Protein AF-A0A9J7YRV3-F1 (afdb_monomer_lite)

Organism: NCBI:txid630221

Sequence (98 aa):
MRVHKTVSPSFVVGSDGYIYEGRGWMSVGAHTKGRNTVGYGVAFIGNYTTLNGFLQNNFTILGHRQVVATTNCPGDSLYSEITTWEHYKVRRMLYLEM

Foldseek 3Di:
DDDDQAADFQWEAEPVGDIGGFVHDPDQHNPDPPCSVPDGGYYYPADQPDPVRDHDPQDADDFPCLVDVPDCPSPDVVRVVVCPDPRYDDPD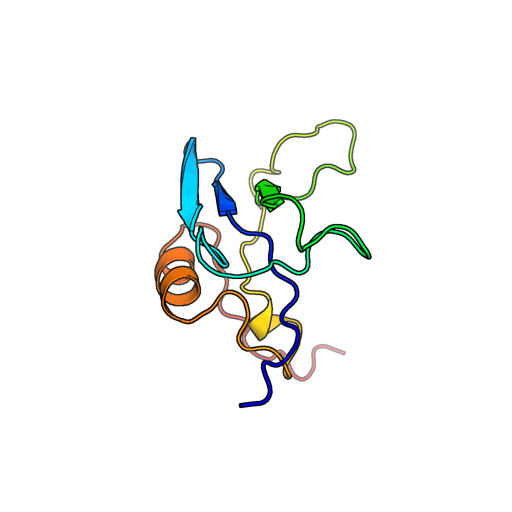PPPDDD

Secondary structure (DSSP, 8-state):
---------SEEE-TTS-EEESS-TTS---SSTTTTTSS--EEESS---SSS-SPPTT--B--HHHH-TT--TT-HHHHHHHTTSTTB----------

InterPro domains:
  IPR002502 N-acetylmuramoyl-L-alanine amidase domain [cd06583] (7-76)
  IPR006619 Peptidoglycan recognition protein family domain, metazoa/bacteria [SM00701] (1-68)
  IPR015510 Peptidoglycan recognition protein [PTHR11022] (10-50)
  IPR036505 N-acetylmuramoyl-L-alanine amidase/PGRP domain superfamily [G3DSA:3.40.80.10] (2-51)
  IPR036505 N-acetylmuramoyl-L-alanine amidase/PGRP domain superfamily [G3DSA:3.40.80.10] (52-93)
  IPR036505 N-acetylmuramoyl-L-alanine amidase/PGRP domain superfamily [SSF55846] (7-88)

Radius of gyration: 14.59 Å; chains: 1; bounding box: 41×29×41 Å

pLDDT: mean 70.69, std 13.96, range [23.16, 85.19]

Structure (mmCIF, N/CA/C/O backbone):
data_AF-A0A9J7YRV3-F1
#
_entry.id   AF-A0A9J7YRV3-F1
#
loop_
_atom_site.group_PDB
_atom_site.id
_atom_site.type_symbol
_atom_site.label_atom_id
_atom_site.label_alt_id
_atom_site.label_comp_id
_atom_site.label_asym_id
_atom_site.label_entity_id
_atom_site.label_seq_id
_atom_site.pdbx_PDB_ins_code
_atom_site.Cartn_x
_atom_site.Cartn_y
_atom_site.Cartn_z
_atom_site.occupancy
_atom_site.B_iso_or_equiv
_atom_site.auth_seq_id
_atom_site.auth_comp_id
_atom_site.auth_asym_id
_atom_site.auth_atom_id
_atom_site.pdbx_PDB_model_num
ATOM 1 N N . MET A 1 1 ? 1.395 -4.539 -25.664 1.00 27.28 1 MET A N 1
ATOM 2 C CA . MET A 1 1 ? 1.264 -4.562 -24.190 1.00 27.28 1 MET A CA 1
ATOM 3 C C . MET A 1 1 ? 1.595 -3.172 -23.643 1.00 27.28 1 MET A C 1
ATOM 5 O O . MET A 1 1 ? 2.762 -2.843 -23.491 1.00 27.28 1 MET A O 1
ATOM 9 N N . ARG A 1 2 ? 0.596 -2.294 -23.460 1.00 23.16 2 ARG A N 1
ATOM 10 C CA . ARG A 1 2 ? 0.808 -0.977 -22.829 1.00 23.16 2 ARG A CA 1
ATOM 11 C C . ARG A 1 2 ? 0.596 -1.136 -21.331 1.00 23.16 2 ARG A C 1
ATOM 13 O O . ARG A 1 2 ? -0.529 -1.315 -20.885 1.00 23.16 2 ARG A O 1
ATOM 20 N N . VAL A 1 3 ? 1.681 -1.092 -20.568 1.00 32.44 3 VAL A N 1
ATOM 21 C CA . VAL A 1 3 ? 1.613 -1.076 -19.106 1.00 32.44 3 VAL A CA 1
ATOM 22 C C . VAL A 1 3 ? 1.211 0.338 -18.693 1.00 32.44 3 VAL A C 1
ATOM 24 O O . VAL A 1 3 ? 1.998 1.279 -18.821 1.00 32.44 3 VAL A O 1
ATOM 27 N N . HIS A 1 4 ? -0.032 0.516 -18.248 1.00 37.06 4 HIS A N 1
ATOM 28 C CA . HIS A 1 4 ? -0.451 1.766 -17.622 1.00 37.06 4 HIS A CA 1
ATOM 29 C C . HIS A 1 4 ? 0.432 2.026 -16.388 1.00 37.06 4 HIS A C 1
ATOM 31 O O . HIS A 1 4 ? 0.628 1.154 -15.538 1.00 37.06 4 HIS A O 1
ATOM 37 N N . LYS A 1 5 ? 1.019 3.226 -16.310 1.00 44.75 5 LYS A N 1
ATOM 38 C CA . LYS A 1 5 ? 1.812 3.692 -15.164 1.00 44.75 5 LYS A CA 1
ATOM 39 C C . LYS A 1 5 ? 0.904 3.797 -13.929 1.00 44.75 5 LYS A C 1
ATOM 41 O O . LYS A 1 5 ? 0.298 4.835 -13.702 1.00 44.75 5 LYS A O 1
ATOM 46 N N . THR A 1 6 ? 0.782 2.730 -13.144 1.00 53.09 6 THR A N 1
ATOM 47 C CA . THR A 1 6 ? 0.167 2.786 -11.807 1.00 53.09 6 THR A CA 1
ATOM 48 C C . THR A 1 6 ? 1.132 3.455 -10.831 1.00 53.09 6 THR A C 1
ATOM 50 O O . THR A 1 6 ? 2.308 3.113 -10.858 1.00 53.09 6 THR A O 1
ATOM 53 N N . VAL A 1 7 ? 0.662 4.364 -9.970 1.00 60.62 7 VAL A N 1
ATOM 54 C CA . VAL A 1 7 ? 1.455 4.924 -8.856 1.00 60.62 7 VAL A CA 1
ATOM 55 C C . VAL A 1 7 ? 1.459 3.910 -7.719 1.00 60.62 7 VAL A C 1
ATOM 57 O O . VAL A 1 7 ? 0.497 3.857 -6.959 1.00 60.62 7 VAL A O 1
ATOM 60 N N . SER A 1 8 ? 2.497 3.079 -7.633 1.00 67.94 8 SER A N 1
ATOM 61 C CA . SER A 1 8 ? 2.676 2.157 -6.510 1.00 67.94 8 SER A CA 1
ATOM 62 C C . SER A 1 8 ? 4.155 1.956 -6.143 1.00 67.94 8 SER A C 1
ATOM 64 O O . SER A 1 8 ? 5.013 1.869 -7.036 1.00 67.94 8 SER A O 1
ATOM 66 N N . PRO A 1 9 ? 4.475 1.875 -4.838 1.00 74.81 9 PRO A N 1
ATOM 67 C CA . PRO A 1 9 ? 5.731 1.310 -4.358 1.00 74.81 9 PRO A CA 1
ATOM 68 C C . PRO A 1 9 ? 5.792 -0.205 -4.632 1.00 74.81 9 PRO A C 1
ATOM 70 O O . PRO A 1 9 ? 4.796 -0.838 -4.995 1.00 74.81 9 PRO A O 1
ATOM 73 N N . SER A 1 10 ? 6.987 -0.777 -4.516 1.00 81.19 10 SER A N 1
ATOM 74 C CA . SER A 1 10 ? 7.217 -2.218 -4.658 1.00 81.19 10 SER A CA 1
ATOM 75 C C . SER A 1 10 ? 6.616 -2.991 -3.484 1.00 81.19 10 SER A C 1
ATOM 77 O O . SER A 1 10 ? 5.993 -4.022 -3.713 1.00 81.19 10 SER A O 1
ATOM 79 N N . PHE A 1 11 ? 6.712 -2.446 -2.269 1.00 83.19 11 PHE A N 1
ATOM 80 C CA . PHE A 1 11 ? 6.152 -3.003 -1.036 1.00 83.19 11 PHE A CA 1
ATOM 81 C C . PHE A 1 11 ? 5.527 -1.908 -0.174 1.00 83.19 11 PHE A C 1
ATOM 83 O O . PHE A 1 11 ? 5.880 -0.728 -0.298 1.00 83.19 11 PHE A O 1
ATOM 90 N N . VAL A 1 12 ? 4.625 -2.299 0.721 1.00 81.12 12 VAL A N 1
ATOM 91 C CA . VAL A 1 12 ? 4.103 -1.422 1.772 1.00 81.12 12 VAL A CA 1
ATOM 92 C C . VAL A 1 12 ? 4.198 -2.079 3.145 1.00 81.12 12 VAL A C 1
ATOM 94 O O . VAL A 1 12 ? 4.111 -3.297 3.248 1.00 81.12 12 VAL A O 1
ATOM 97 N N . VAL A 1 13 ? 4.394 -1.279 4.189 1.00 81.94 13 VAL A N 1
ATOM 98 C CA . VAL A 1 13 ? 4.481 -1.739 5.583 1.00 81.94 13 VAL A CA 1
ATOM 99 C C . VAL A 1 13 ? 3.245 -1.271 6.341 1.00 81.94 13 VAL A C 1
ATOM 101 O O . VAL A 1 13 ? 2.923 -0.077 6.310 1.00 81.94 13 VAL A O 1
ATOM 104 N N . GLY A 1 14 ? 2.554 -2.211 6.985 1.00 76.19 14 GLY A N 1
ATOM 105 C CA . GLY A 1 14 ? 1.392 -1.951 7.835 1.00 76.19 14 GLY A CA 1
ATOM 106 C C . GLY A 1 14 ? 1.775 -1.590 9.274 1.00 76.19 14 GLY A C 1
ATOM 107 O O . GLY A 1 14 ? 2.910 -1.784 9.710 1.00 76.19 14 GLY A O 1
ATOM 108 N N . SER A 1 15 ? 0.815 -1.062 10.037 1.00 70.50 15 SER A N 1
ATOM 109 C CA . SER A 1 15 ? 0.969 -0.813 11.482 1.00 70.50 15 SER A CA 1
ATOM 110 C C . SER A 1 15 ? 1.027 -2.087 12.324 1.00 70.50 15 SER A C 1
ATOM 112 O O . SER A 1 15 ? 1.456 -2.047 13.471 1.00 70.50 15 SER A O 1
ATOM 114 N N . ASP A 1 16 ? 0.590 -3.204 11.756 1.00 74.88 16 ASP A N 1
ATOM 115 C CA . ASP A 1 16 ? 0.681 -4.556 12.311 1.00 74.88 16 ASP A CA 1
ATOM 116 C C . ASP A 1 16 ? 2.091 -5.163 12.213 1.00 74.88 16 ASP A C 1
ATOM 118 O O . ASP A 1 16 ? 2.331 -6.254 12.726 1.00 74.88 16 ASP A O 1
ATOM 122 N N . GLY A 1 17 ? 3.034 -4.457 11.583 1.00 76.50 17 GLY A N 1
ATOM 123 C CA . GLY A 1 17 ? 4.418 -4.894 11.432 1.00 76.50 17 GLY A CA 1
ATOM 124 C C . GLY A 1 17 ? 4.655 -5.842 10.256 1.00 76.50 17 GLY A C 1
ATOM 125 O O . GLY A 1 17 ? 5.789 -6.287 10.071 1.00 76.50 17 GLY A O 1
ATOM 126 N N . TYR A 1 18 ? 3.640 -6.127 9.437 1.00 78.62 18 TYR A N 1
ATOM 127 C CA . TYR A 1 18 ? 3.790 -6.956 8.243 1.00 78.62 18 TYR A CA 1
ATOM 128 C C . TYR A 1 18 ? 4.175 -6.132 7.005 1.00 78.62 18 TYR A C 1
ATOM 130 O O . TYR A 1 18 ? 3.884 -4.937 6.882 1.00 78.62 18 TYR A O 1
ATOM 138 N N . ILE A 1 19 ? 4.857 -6.800 6.068 1.00 78.19 19 ILE A N 1
ATOM 139 C CA . ILE A 1 19 ? 5.213 -6.264 4.750 1.00 78.19 19 ILE A CA 1
ATOM 140 C C . ILE A 1 19 ? 4.294 -6.897 3.714 1.00 78.19 19 ILE A C 1
ATOM 142 O O . ILE A 1 19 ? 4.205 -8.119 3.613 1.00 78.19 19 ILE A O 1
ATOM 146 N N . TYR A 1 20 ? 3.680 -6.054 2.897 1.00 77.94 20 TYR A N 1
ATOM 147 C CA . TYR A 1 20 ? 2.738 -6.454 1.867 1.00 77.94 20 TYR A CA 1
ATOM 148 C C . TYR A 1 20 ? 3.295 -6.145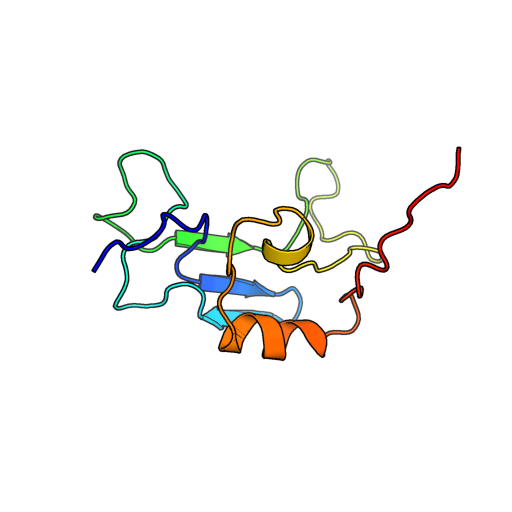 0.482 1.00 77.94 20 TYR A C 1
ATOM 150 O O . TYR A 1 20 ? 3.863 -5.075 0.232 1.00 77.94 20 TYR A O 1
ATOM 158 N N . GLU A 1 21 ? 3.132 -7.095 -0.436 1.00 79.31 21 GLU A N 1
ATOM 159 C CA . GLU A 1 21 ? 3.623 -6.970 -1.803 1.00 79.31 21 GLU A CA 1
ATOM 160 C C . GLU A 1 21 ? 2.744 -6.012 -2.618 1.00 79.31 21 GLU A C 1
ATOM 162 O O . GLU A 1 21 ? 1.544 -6.219 -2.781 1.00 79.31 21 GLU A O 1
ATOM 167 N N . GLY A 1 22 ? 3.359 -4.937 -3.121 1.00 78.25 22 GLY A N 1
ATOM 168 C CA . GLY A 1 22 ? 2.757 -4.007 -4.071 1.00 78.25 22 GLY A CA 1
ATOM 169 C C . GLY A 1 22 ? 3.046 -4.452 -5.501 1.00 78.25 22 GLY A C 1
ATOM 170 O O . GLY A 1 22 ? 2.534 -5.459 -5.975 1.00 78.25 22 GLY A O 1
ATOM 171 N N . ARG A 1 23 ? 3.900 -3.710 -6.218 1.00 77.75 23 ARG A N 1
ATOM 172 C CA . ARG A 1 23 ? 4.410 -4.188 -7.519 1.00 77.75 23 ARG A CA 1
ATOM 173 C C . ARG A 1 23 ? 5.354 -5.388 -7.398 1.00 77.75 23 ARG A C 1
ATOM 175 O O . ARG A 1 23 ? 5.578 -6.074 -8.394 1.00 77.75 23 ARG A O 1
ATOM 182 N N . GLY A 1 24 ? 5.911 -5.608 -6.212 1.00 76.81 24 GLY A N 1
ATOM 183 C CA . GLY A 1 24 ? 6.769 -6.745 -5.941 1.00 76.81 24 GLY A CA 1
ATOM 184 C C . GLY A 1 24 ? 8.144 -6.663 -6.582 1.00 76.81 24 GLY A C 1
ATOM 185 O O . GLY A 1 24 ? 8.599 -5.608 -7.037 1.00 76.81 24 GLY A O 1
ATOM 186 N N . TRP A 1 25 ? 8.811 -7.812 -6.596 1.00 81.75 25 TRP A N 1
ATOM 187 C CA . TRP A 1 25 ? 10.202 -7.961 -7.032 1.00 81.75 25 TRP A CA 1
ATOM 188 C C . TRP A 1 25 ? 10.377 -7.839 -8.548 1.00 81.75 25 TRP A C 1
ATOM 190 O O . TRP A 1 25 ? 11.388 -7.350 -9.037 1.00 81.75 25 TRP A O 1
ATOM 200 N N . MET A 1 26 ? 9.379 -8.272 -9.317 1.00 80.69 26 MET A N 1
ATOM 201 C CA . MET A 1 26 ? 9.537 -8.482 -10.762 1.00 80.69 26 MET A CA 1
ATOM 202 C C . MET A 1 26 ? 9.051 -7.304 -11.614 1.00 80.69 26 MET A C 1
ATOM 204 O O . MET A 1 26 ? 9.097 -7.370 -12.842 1.00 80.69 26 MET A O 1
ATOM 208 N N . SER A 1 27 ? 8.570 -6.225 -10.990 1.00 76.12 27 SER A N 1
ATOM 209 C CA . SER A 1 27 ? 7.973 -5.089 -11.695 1.00 76.12 27 SER A CA 1
ATOM 210 C C . SER A 1 27 ? 8.561 -3.749 -11.258 1.00 76.12 27 SER A C 1
ATOM 212 O O . SER A 1 27 ? 8.597 -3.409 -10.079 1.00 76.12 27 SER A O 1
ATOM 214 N N . VAL A 1 28 ? 8.925 -2.922 -12.243 1.00 80.62 28 VAL A N 1
ATOM 215 C CA . VAL A 1 28 ? 9.353 -1.526 -12.039 1.00 80.62 28 VAL A CA 1
ATOM 216 C C . VAL A 1 28 ? 8.238 -0.727 -11.360 1.00 80.62 28 VAL A C 1
ATOM 218 O O . VAL A 1 28 ? 7.111 -0.708 -11.861 1.00 80.62 28 VAL A O 1
ATOM 221 N N . GLY A 1 29 ? 8.555 -0.058 -10.247 1.00 69.69 29 GLY A N 1
ATOM 222 C CA . GLY A 1 29 ? 7.638 0.776 -9.458 1.00 69.69 29 GLY A CA 1
ATOM 223 C C . GLY A 1 29 ? 7.237 2.101 -10.120 1.00 69.69 29 GLY A C 1
ATOM 224 O O . GLY A 1 29 ? 7.655 2.431 -11.227 1.00 69.69 29 GLY A O 1
ATOM 225 N N . ALA A 1 30 ? 6.439 2.908 -9.421 1.00 76.31 30 ALA A N 1
ATOM 226 C CA . ALA A 1 30 ? 6.226 4.318 -9.769 1.00 7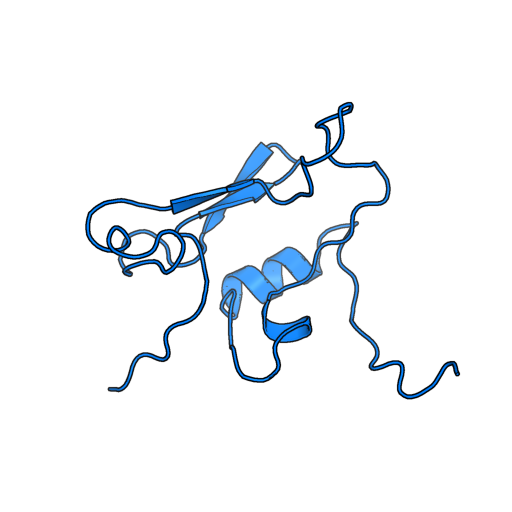6.31 30 ALA A CA 1
ATOM 227 C C . ALA A 1 30 ? 6.135 5.194 -8.511 1.00 76.31 30 ALA A C 1
ATOM 229 O O . ALA A 1 30 ? 5.181 5.942 -8.319 1.00 76.31 30 ALA A O 1
ATOM 230 N N . HIS A 1 31 ? 7.133 5.054 -7.644 1.00 75.25 31 HIS A N 1
AT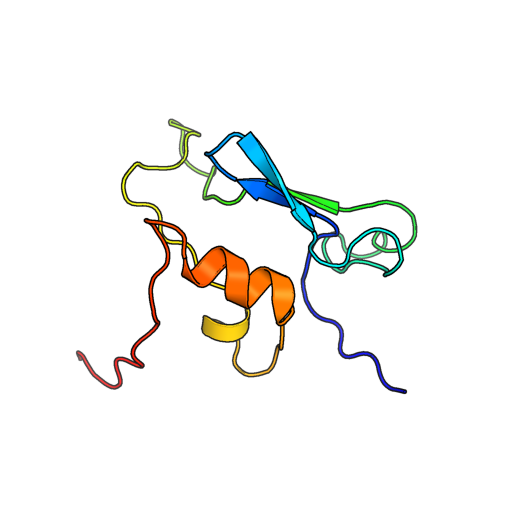OM 231 C CA . HIS A 1 31 ? 7.230 5.688 -6.329 1.00 75.25 31 HIS A CA 1
ATOM 232 C C . HIS A 1 31 ? 8.251 6.839 -6.292 1.00 75.25 31 HIS A C 1
ATOM 234 O O . HIS A 1 31 ? 8.152 7.719 -5.443 1.00 75.25 31 HIS A O 1
ATOM 240 N N . THR A 1 32 ? 9.212 6.887 -7.223 1.00 76.44 32 THR A N 1
ATOM 241 C CA . THR A 1 32 ? 10.216 7.961 -7.304 1.00 76.44 32 THR A CA 1
ATOM 242 C C . THR A 1 32 ? 10.516 8.325 -8.756 1.00 76.44 32 THR A C 1
ATOM 244 O O . THR A 1 32 ? 11.077 7.542 -9.530 1.00 76.44 32 THR A O 1
ATOM 247 N N . LYS A 1 33 ? 10.146 9.550 -9.152 1.00 78.75 33 LYS A N 1
ATOM 248 C CA . LYS A 1 33 ? 10.365 10.070 -10.511 1.00 78.75 33 LYS A CA 1
ATOM 249 C C . LYS A 1 33 ? 11.844 9.930 -10.902 1.00 78.75 33 LYS A C 1
ATOM 251 O O . LYS A 1 33 ? 12.721 10.429 -10.211 1.00 78.75 33 LYS A O 1
ATOM 256 N N . GLY A 1 34 ? 12.110 9.236 -12.011 1.00 82.25 34 GLY A N 1
ATOM 257 C CA . GLY A 1 34 ? 13.465 9.028 -12.540 1.00 82.25 34 GLY A CA 1
ATOM 258 C C . GLY A 1 34 ? 14.305 7.951 -11.839 1.00 82.25 34 GLY A C 1
ATOM 259 O O . GLY A 1 34 ? 15.435 7.732 -12.260 1.00 82.25 34 GLY A O 1
ATOM 260 N N . ARG A 1 35 ? 13.788 7.267 -10.804 1.00 79.06 35 ARG A N 1
ATOM 261 C CA . ARG A 1 35 ? 14.531 6.232 -10.048 1.00 79.06 35 ARG A CA 1
ATOM 262 C C . ARG A 1 35 ? 13.799 4.898 -9.878 1.00 79.06 35 ARG A C 1
ATOM 264 O O . ARG A 1 35 ? 14.335 3.978 -9.281 1.00 79.06 35 ARG A O 1
ATOM 271 N N . ASN A 1 36 ? 12.614 4.755 -10.461 1.00 80.31 36 ASN A N 1
ATOM 272 C CA . ASN A 1 36 ? 11.792 3.549 -10.329 1.00 80.31 36 ASN A CA 1
ATOM 273 C C . ASN A 1 36 ? 12.427 2.242 -10.846 1.00 80.31 36 ASN A C 1
ATOM 275 O O . ASN A 1 36 ? 11.934 1.168 -10.520 1.00 80.31 36 ASN A O 1
ATOM 279 N N . THR A 1 37 ? 13.447 2.327 -11.707 1.00 83.25 37 THR A N 1
ATOM 280 C CA . THR A 1 37 ? 14.096 1.174 -12.359 1.00 83.25 37 THR A CA 1
ATOM 281 C C . THR A 1 37 ? 15.370 0.711 -11.660 1.00 83.25 37 THR A C 1
ATOM 283 O O . THR A 1 37 ? 15.939 -0.293 -12.069 1.00 83.25 37 THR A O 1
ATOM 286 N N . VAL A 1 38 ? 15.854 1.457 -10.662 1.00 84.94 38 VAL A N 1
ATOM 287 C CA . VAL A 1 38 ? 17.151 1.197 -10.010 1.00 84.94 38 VAL A CA 1
ATOM 288 C C . VAL A 1 38 ? 17.013 0.742 -8.557 1.00 84.94 38 VAL A C 1
ATOM 290 O O . VAL A 1 38 ? 18.018 0.485 -7.906 1.00 84.94 38 VAL A O 1
ATOM 293 N N . GLY A 1 39 ? 15.789 0.648 -8.038 1.00 76.69 39 GLY A N 1
ATOM 294 C CA . GLY A 1 39 ? 15.535 0.213 -6.670 1.00 76.69 39 GLY A CA 1
ATOM 295 C C . GLY A 1 39 ? 14.072 -0.136 -6.419 1.00 76.69 39 GLY A C 1
ATOM 296 O O . GLY A 1 39 ? 13.187 0.210 -7.205 1.00 76.69 39 GLY A O 1
ATOM 297 N N . TYR A 1 40 ? 13.839 -0.827 -5.304 1.00 81.62 40 TYR A N 1
ATOM 298 C CA . TYR A 1 40 ? 12.505 -1.149 -4.811 1.00 81.62 40 TYR A CA 1
ATOM 299 C C . TYR A 1 40 ? 12.001 -0.041 -3.892 1.00 81.62 40 TYR A C 1
ATOM 301 O O . TYR A 1 40 ? 12.714 0.420 -3.003 1.00 81.62 40 TYR A O 1
ATOM 309 N N . GLY A 1 41 ? 10.754 0.373 -4.097 1.00 81.75 41 GLY A N 1
ATOM 310 C CA . GLY A 1 41 ? 10.104 1.351 -3.231 1.00 81.75 41 GLY A CA 1
ATOM 311 C C . GLY A 1 41 ? 9.403 0.649 -2.082 1.00 81.75 41 GLY A C 1
ATOM 312 O O . GLY A 1 41 ? 8.620 -0.263 -2.331 1.00 81.75 41 GLY A O 1
ATOM 313 N N . VAL A 1 42 ? 9.628 1.100 -0.854 1.00 77.88 42 VAL A N 1
ATOM 314 C CA . VAL A 1 42 ? 8.878 0.659 0.327 1.00 77.88 42 VAL A CA 1
ATOM 315 C C . VAL A 1 42 ? 8.168 1.877 0.901 1.00 77.88 42 VAL A C 1
ATOM 317 O O . VAL A 1 42 ? 8.811 2.900 1.129 1.00 77.88 42 VAL A O 1
ATOM 320 N N . ALA A 1 43 ? 6.852 1.802 1.094 1.00 81.50 43 ALA A N 1
ATOM 321 C CA . ALA A 1 43 ? 6.089 2.875 1.731 1.00 81.50 43 ALA A CA 1
ATOM 322 C C . ALA A 1 43 ? 5.433 2.388 3.020 1.00 81.50 43 ALA A C 1
ATOM 324 O O . ALA A 1 43 ? 4.892 1.290 3.071 1.00 81.50 43 ALA A O 1
ATOM 325 N N . PHE A 1 44 ? 5.430 3.224 4.048 1.00 73.94 44 PHE A N 1
ATOM 326 C CA . PHE A 1 44 ? 4.643 2.965 5.246 1.00 73.94 44 PHE A CA 1
ATOM 327 C C . PHE A 1 44 ? 3.213 3.439 5.006 1.00 73.94 44 PHE A C 1
ATOM 329 O O . PHE A 1 44 ? 2.997 4.550 4.512 1.00 73.94 44 PHE A O 1
ATOM 336 N N . ILE A 1 45 ? 2.237 2.589 5.308 1.00 76.31 45 ILE A N 1
ATOM 337 C CA . ILE A 1 45 ? 0.826 2.955 5.206 1.00 76.31 45 ILE A CA 1
ATOM 338 C C . ILE A 1 45 ? 0.545 3.969 6.310 1.00 76.31 45 ILE A C 1
ATOM 340 O O . ILE A 1 45 ? 0.587 3.603 7.478 1.00 76.31 45 ILE A O 1
ATOM 344 N N . GLY A 1 46 ? 0.269 5.229 5.947 1.00 69.88 46 GLY A N 1
ATOM 345 C CA . GLY A 1 46 ? -0.051 6.274 6.918 1.00 69.88 46 GLY A CA 1
ATOM 346 C C . GLY A 1 46 ? 0.088 7.719 6.461 1.00 69.88 46 GLY A C 1
ATOM 347 O O . GLY A 1 46 ? 0.459 8.002 5.324 1.00 69.88 46 GLY A O 1
ATOM 348 N N . ASN A 1 47 ? -0.210 8.641 7.383 1.00 68.94 47 ASN A N 1
ATOM 349 C CA . ASN A 1 47 ? 0.075 10.071 7.260 1.00 68.94 47 ASN A CA 1
ATOM 350 C C . ASN A 1 47 ? 1.008 10.494 8.402 1.00 68.94 47 ASN A C 1
ATOM 352 O O . ASN A 1 47 ? 0.626 10.423 9.565 1.00 68.94 47 ASN A O 1
ATOM 356 N N . TYR A 1 48 ? 2.207 10.953 8.043 1.00 70.25 48 TYR A N 1
ATOM 357 C CA . TYR A 1 48 ? 3.313 11.233 8.967 1.00 70.25 48 TYR A CA 1
ATOM 358 C C . TYR A 1 48 ? 3.720 12.718 8.974 1.00 70.25 48 TYR A C 1
ATOM 360 O O . TYR A 1 48 ? 4.854 13.058 9.295 1.00 70.25 48 TYR A O 1
ATOM 368 N N . THR A 1 49 ? 2.823 13.614 8.549 1.00 68.19 49 THR A N 1
ATOM 369 C CA . THR A 1 49 ? 3.128 15.047 8.356 1.00 68.19 49 THR A CA 1
ATOM 370 C C . THR A 1 49 ? 2.982 15.909 9.617 1.00 68.19 49 THR A C 1
ATOM 372 O O . THR A 1 49 ? 3.379 17.072 9.597 1.00 68.19 49 THR A O 1
ATOM 375 N N . THR A 1 50 ? 2.443 15.375 10.719 1.00 60.50 50 THR A N 1
ATOM 376 C CA . THR A 1 50 ? 2.281 16.096 11.994 1.00 60.50 50 THR A CA 1
ATOM 377 C C . THR A 1 50 ? 3.218 15.551 13.079 1.00 60.50 50 THR A C 1
ATOM 379 O O . THR A 1 50 ? 3.634 14.397 13.032 1.00 60.50 50 THR A O 1
ATOM 382 N N . LEU A 1 51 ? 3.563 16.396 14.063 1.00 55.62 51 LEU A N 1
ATOM 383 C CA . LEU A 1 51 ? 4.597 16.154 15.092 1.00 55.62 51 LEU A CA 1
ATOM 384 C C . LEU A 1 51 ? 4.377 14.905 15.971 1.00 55.62 51 LEU A C 1
ATOM 386 O O . LEU A 1 51 ? 5.317 14.436 16.603 1.00 55.62 51 LEU A O 1
ATOM 390 N N . ASN A 1 52 ? 3.178 14.321 15.956 1.00 54.62 52 ASN A N 1
ATOM 391 C CA . ASN A 1 52 ? 2.898 13.012 16.541 1.00 54.62 52 ASN A CA 1
ATOM 392 C C . ASN A 1 52 ? 2.945 11.957 15.434 1.00 54.62 52 ASN A C 1
ATOM 394 O O . ASN A 1 52 ? 1.905 11.377 15.148 1.00 54.62 52 ASN A O 1
ATOM 398 N N . GLY A 1 53 ? 4.108 11.768 14.794 1.00 51.97 53 GLY A N 1
ATOM 399 C CA . GLY A 1 53 ? 4.362 10.949 13.590 1.00 51.97 53 GLY A CA 1
ATOM 400 C C . GLY A 1 53 ? 4.062 9.445 13.699 1.00 51.97 53 GLY A C 1
ATOM 401 O O . GLY A 1 53 ? 4.732 8.620 13.088 1.00 51.97 53 GLY A O 1
ATOM 402 N N . PHE A 1 54 ? 3.065 9.086 14.490 1.00 56.69 54 PHE A N 1
ATOM 403 C CA . PHE A 1 54 ? 2.389 7.815 14.525 1.00 56.69 54 PHE A CA 1
ATOM 404 C C . PHE A 1 54 ? 1.170 7.862 13.612 1.00 56.69 54 PHE A C 1
ATOM 406 O O . PHE A 1 54 ? 0.583 8.912 13.336 1.00 56.69 54 PHE A O 1
ATOM 413 N N . LEU A 1 55 ? 0.756 6.679 13.183 1.00 58.78 55 LEU A N 1
ATOM 414 C CA . LEU A 1 55 ? -0.565 6.492 12.625 1.00 58.78 55 LEU A CA 1
ATOM 415 C C . LEU A 1 55 ? -1.597 6.979 13.647 1.00 58.78 55 LEU A C 1
ATOM 417 O O . LEU A 1 55 ? -1.633 6.474 14.767 1.00 58.78 55 LEU A O 1
ATOM 421 N N . GLN A 1 56 ? -2.406 7.982 13.296 1.00 58.41 56 GLN A N 1
ATOM 422 C CA . GLN A 1 56 ? -3.505 8.382 14.175 1.00 58.41 56 GLN A CA 1
ATOM 423 C C . GLN A 1 56 ? -4.429 7.183 14.359 1.00 58.41 56 GLN A C 1
ATOM 425 O O . GLN A 1 56 ? -4.751 6.542 13.369 1.00 58.41 56 GLN A O 1
ATOM 430 N N . ASN A 1 57 ? -4.903 6.904 15.576 1.00 63.44 57 ASN A N 1
ATOM 431 C CA . ASN A 1 57 ? -5.758 5.738 15.857 1.00 63.44 57 ASN A CA 1
ATOM 432 C C . ASN A 1 57 ? -7.037 5.664 14.994 1.00 63.44 57 ASN A C 1
ATOM 434 O O . ASN A 1 57 ? -7.681 4.627 14.935 1.00 63.44 57 ASN A O 1
ATOM 438 N N . ASN A 1 58 ? -7.426 6.751 14.327 1.00 70.81 58 ASN A N 1
ATOM 439 C CA . ASN A 1 58 ? -8.576 6.834 13.427 1.00 70.81 58 ASN A CA 1
ATOM 440 C C . ASN A 1 58 ? -8.187 6.891 11.936 1.00 70.81 58 ASN A C 1
ATOM 442 O O . ASN A 1 58 ? -8.971 7.365 11.108 1.00 70.81 58 ASN A O 1
ATOM 446 N N . PHE A 1 59 ? -6.980 6.455 11.580 1.00 67.94 59 PHE A N 1
ATOM 447 C CA . PHE A 1 59 ? -6.538 6.428 10.194 1.00 67.94 59 PHE A CA 1
ATOM 448 C C . PHE A 1 59 ? -7.462 5.567 9.323 1.00 67.94 59 PHE A C 1
ATOM 450 O O . PHE A 1 59 ? -8.175 4.680 9.794 1.00 67.94 59 PHE A O 1
ATOM 457 N N . THR A 1 60 ? -7.464 5.864 8.025 1.00 71.31 60 THR A N 1
ATOM 458 C CA . THR A 1 60 ? -8.273 5.153 7.035 1.00 71.31 60 THR A CA 1
ATOM 459 C C . THR A 1 60 ? -7.374 4.573 5.958 1.00 71.31 60 THR A C 1
ATOM 461 O O . THR A 1 60 ? -6.526 5.272 5.402 1.00 71.31 60 THR A O 1
ATOM 464 N N . ILE A 1 61 ? -7.600 3.304 5.635 1.00 75.88 61 ILE A N 1
ATOM 465 C CA . ILE A 1 61 ? -6.937 2.606 4.540 1.00 75.88 61 ILE A CA 1
ATOM 466 C C . ILE A 1 61 ? -7.845 2.647 3.317 1.00 75.88 61 ILE A C 1
ATOM 468 O O . ILE A 1 61 ? -8.999 2.218 3.362 1.00 75.88 61 ILE A O 1
ATOM 472 N N . LEU A 1 62 ? -7.299 3.156 2.213 1.00 76.25 62 LEU A N 1
ATOM 473 C CA . LEU A 1 62 ? -7.924 3.140 0.895 1.00 76.25 62 LEU A CA 1
ATOM 474 C C . LEU A 1 62 ? -6.919 2.604 -0.124 1.00 76.25 62 LEU A C 1
ATOM 476 O O . LEU A 1 62 ? -5.758 3.013 -0.150 1.00 76.25 62 LEU A O 1
ATOM 480 N N . GLY A 1 63 ? -7.378 1.747 -1.027 1.00 75.81 63 GLY A N 1
ATOM 481 C CA . GLY A 1 63 ? -6.667 1.464 -2.264 1.00 75.81 63 GLY A CA 1
ATOM 482 C C . GLY A 1 63 ? -6.670 2.691 -3.178 1.00 75.81 63 GLY A C 1
ATOM 483 O O . GLY A 1 63 ? -7.669 3.400 -3.281 1.00 75.81 63 GLY A O 1
ATOM 484 N N . HIS A 1 64 ? -5.577 2.923 -3.907 1.00 76.50 64 HIS A N 1
ATOM 485 C CA . HIS A 1 64 ? -5.461 4.052 -4.843 1.00 76.50 64 HIS A CA 1
ATOM 486 C C . HIS A 1 64 ? -6.610 4.077 -5.880 1.00 76.50 64 HIS A C 1
ATOM 488 O O . HIS A 1 64 ? -7.134 5.145 -6.194 1.00 76.50 64 HIS A O 1
ATOM 494 N N . ARG A 1 65 ? -7.098 2.906 -6.315 1.00 81.19 65 ARG A N 1
ATOM 495 C CA . ARG A 1 6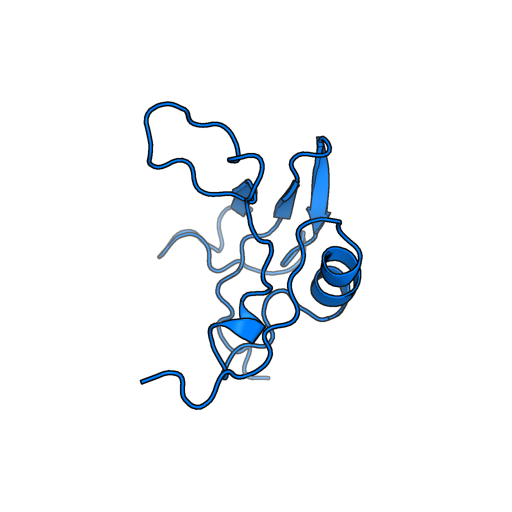5 ? -8.286 2.756 -7.176 1.00 81.19 65 ARG A CA 1
ATOM 496 C C . ARG A 1 65 ? -9.568 3.385 -6.614 1.00 81.19 65 ARG A C 1
ATOM 498 O O . ARG A 1 65 ? -10.465 3.717 -7.376 1.00 81.19 65 ARG A O 1
ATOM 505 N N . GLN A 1 66 ? -9.674 3.579 -5.298 1.00 80.19 66 GLN A N 1
ATOM 506 C CA . GLN A 1 66 ? -10.842 4.209 -4.667 1.00 80.19 66 GLN A CA 1
ATOM 507 C C . GLN A 1 66 ? -10.811 5.742 -4.754 1.00 80.19 66 GLN A C 1
ATOM 509 O O . GLN A 1 66 ? -11.850 6.393 -4.626 1.00 80.19 66 GLN A O 1
ATOM 514 N N . VAL A 1 67 ? -9.631 6.333 -4.954 1.00 80.25 67 VAL A N 1
ATOM 515 C CA . VAL A 1 67 ? -9.439 7.793 -5.012 1.00 80.25 67 VAL A CA 1
ATOM 516 C C . VAL A 1 67 ? -9.096 8.290 -6.416 1.00 80.25 67 VAL A C 1
ATOM 518 O O . VAL A 1 67 ? -9.316 9.459 -6.712 1.00 80.25 67 VAL A O 1
ATOM 521 N N . VAL A 1 68 ? -8.629 7.404 -7.299 1.00 78.75 68 VAL A N 1
ATOM 522 C CA . VAL A 1 68 ? -8.348 7.695 -8.707 1.00 78.75 68 VAL A CA 1
ATOM 523 C C . VAL A 1 68 ? -9.037 6.642 -9.575 1.00 78.75 68 VAL A C 1
ATOM 525 O O . VAL A 1 68 ? -8.660 5.477 -9.574 1.00 78.75 68 VAL A O 1
ATOM 528 N N . ALA A 1 69 ? -10.047 7.052 -10.343 1.00 79.38 69 ALA A N 1
ATOM 529 C CA . ALA A 1 69 ? -10.888 6.126 -11.112 1.00 79.38 69 ALA A CA 1
ATOM 530 C C . ALA A 1 69 ? -10.155 5.414 -12.267 1.00 79.38 69 ALA A C 1
ATOM 532 O O . ALA A 1 69 ? -10.614 4.394 -12.766 1.00 79.38 69 ALA A O 1
ATOM 533 N N . THR A 1 70 ? -9.017 5.947 -12.715 1.00 79.44 70 THR A N 1
ATOM 534 C CA . THR A 1 70 ? -8.281 5.462 -13.894 1.00 79.44 70 THR A CA 1
ATOM 535 C C . THR A 1 70 ? -7.151 4.488 -13.559 1.00 79.44 70 THR A C 1
ATOM 537 O O . THR A 1 70 ? -6.339 4.165 -14.428 1.00 79.44 70 THR A O 1
ATOM 540 N N . THR A 1 71 ? -7.049 4.027 -12.309 1.00 68.56 71 THR A N 1
ATOM 541 C CA . THR A 1 71 ? -5.962 3.145 -11.872 1.00 68.56 71 THR A CA 1
ATOM 542 C C . THR A 1 71 ? -6.487 1.868 -11.236 1.00 68.56 71 THR A C 1
ATOM 544 O O . THR A 1 71 ? -7.367 1.898 -10.385 1.00 68.56 71 THR A O 1
ATOM 547 N N . ASN A 1 72 ? -5.863 0.741 -11.583 1.00 75.25 72 ASN A N 1
ATOM 548 C CA . ASN A 1 72 ? -6.083 -0.538 -10.905 1.00 75.25 72 ASN A CA 1
ATOM 549 C C . ASN A 1 72 ? -5.172 -0.701 -9.679 1.00 75.25 72 ASN A C 1
ATOM 551 O O . ASN A 1 72 ? -5.198 -1.732 -9.017 1.00 75.25 72 ASN A O 1
ATOM 555 N N . CYS A 1 73 ? -4.347 0.294 -9.347 1.00 66.25 73 CYS A N 1
ATOM 556 C CA . CYS A 1 73 ? -3.512 0.278 -8.147 1.00 66.25 73 CYS A CA 1
ATOM 557 C C . CYS A 1 73 ? -4.368 0.080 -6.879 1.00 66.25 73 CYS A C 1
ATOM 559 O O . CYS A 1 73 ? -5.408 0.724 -6.760 1.00 66.25 73 CYS A O 1
ATOM 561 N N . PRO A 1 74 ? -3.968 -0.750 -5.903 1.00 73.12 74 PRO A N 1
ATOM 562 C CA . PRO A 1 74 ? -2.671 -1.423 -5.754 1.00 73.12 74 PRO A CA 1
ATOM 563 C C . PRO A 1 74 ? -2.497 -2.758 -6.502 1.00 73.12 74 PRO A C 1
ATOM 565 O O . PRO A 1 74 ? -1.455 -3.382 -6.364 1.00 73.12 74 PRO A O 1
ATOM 568 N N . GLY A 1 75 ? -3.452 -3.165 -7.336 1.00 74.38 75 GLY A N 1
ATOM 569 C CA . GLY A 1 75 ? -3.538 -4.521 -7.896 1.00 74.38 75 GLY A CA 1
ATOM 570 C C . GLY A 1 75 ? -4.542 -5.362 -7.109 1.00 74.38 75 GLY A C 1
ATOM 571 O O . GLY A 1 75 ? -4.869 -5.015 -5.978 1.00 74.38 75 GLY A O 1
ATOM 572 N N . ASP A 1 76 ? -5.087 -6.417 -7.716 1.00 80.12 76 ASP A N 1
ATOM 573 C CA . ASP A 1 76 ? -6.239 -7.129 -7.141 1.00 80.12 76 ASP A CA 1
ATOM 574 C C . ASP A 1 76 ? -5.891 -7.913 -5.876 1.00 80.12 76 ASP A C 1
ATOM 576 O O . ASP A 1 76 ? -6.652 -7.853 -4.917 1.00 80.12 76 ASP A O 1
ATOM 580 N N . SER A 1 77 ? -4.720 -8.554 -5.825 1.00 72.50 77 SER A N 1
ATOM 581 C CA . SER A 1 77 ? -4.283 -9.312 -4.647 1.00 72.50 77 SER A CA 1
ATOM 582 C C . SER A 1 77 ? -4.138 -8.417 -3.414 1.00 72.50 77 SER A C 1
ATOM 584 O O . SER A 1 77 ? -4.781 -8.662 -2.398 1.00 72.50 77 SER A O 1
ATOM 586 N N . LEU A 1 78 ? -3.364 -7.327 -3.520 1.00 70.56 78 LEU A N 1
ATOM 587 C CA . LEU A 1 78 ? -3.190 -6.390 -2.407 1.00 70.56 78 LEU A CA 1
ATOM 588 C C . LEU A 1 78 ? -4.491 -5.647 -2.086 1.00 70.56 78 LEU A C 1
ATOM 590 O O . LEU A 1 78 ? -4.771 -5.377 -0.926 1.00 70.56 78 LEU A O 1
ATOM 594 N N . TYR A 1 79 ? -5.310 -5.328 -3.092 1.00 79.44 79 TYR A N 1
ATOM 595 C CA . TYR A 1 79 ? -6.605 -4.703 -2.846 1.00 79.44 79 TYR A CA 1
ATOM 596 C C . TYR A 1 79 ? -7.544 -5.627 -2.061 1.00 79.44 79 TYR A C 1
ATOM 598 O O . TYR A 1 79 ? -8.169 -5.171 -1.111 1.00 79.44 79 TYR A O 1
ATOM 606 N N . SER A 1 80 ? -7.610 -6.913 -2.418 1.00 82.31 80 SER A N 1
ATOM 607 C CA . SER A 1 80 ? -8.402 -7.917 -1.700 1.00 82.31 80 SER A CA 1
ATOM 608 C C . SER A 1 80 ? -7.954 -8.042 -0.247 1.00 82.31 80 SER A C 1
ATOM 610 O O . SER A 1 80 ? -8.791 -8.034 0.648 1.00 82.31 80 SER A O 1
ATOM 612 N N . GLU A 1 81 ? -6.645 -8.094 -0.011 1.00 79.06 81 GLU A N 1
ATOM 613 C CA . GLU A 1 81 ? -6.069 -8.190 1.330 1.00 79.06 81 GLU A CA 1
ATOM 614 C C . GLU A 1 81 ? -6.450 -6.984 2.197 1.00 79.06 81 GLU A C 1
ATOM 616 O O . GLU A 1 81 ? -7.097 -7.146 3.233 1.00 79.06 81 GLU A O 1
ATOM 621 N N . ILE A 1 82 ? -6.157 -5.758 1.737 1.00 76.25 82 ILE A N 1
ATOM 622 C CA . ILE A 1 82 ? -6.415 -4.551 2.539 1.00 76.25 82 ILE A CA 1
ATOM 623 C C . ILE A 1 82 ? -7.901 -4.328 2.813 1.00 76.25 82 ILE A C 1
ATOM 625 O O . ILE A 1 82 ? -8.221 -3.610 3.752 1.00 76.25 82 ILE A O 1
ATOM 629 N N . THR A 1 83 ? -8.816 -4.919 2.031 1.00 84.75 83 THR A N 1
ATOM 630 C CA . THR A 1 83 ? -10.259 -4.808 2.311 1.00 84.75 83 THR A CA 1
ATOM 631 C C . THR A 1 83 ? -10.682 -5.491 3.610 1.00 84.75 83 THR A C 1
ATOM 633 O O . THR A 1 83 ? -11.757 -5.189 4.128 1.00 84.75 83 THR A O 1
ATOM 636 N N . THR A 1 84 ? -9.845 -6.385 4.139 1.00 83.56 84 THR A N 1
ATOM 637 C CA . THR A 1 84 ? -10.108 -7.132 5.374 1.00 83.56 84 THR A CA 1
ATOM 638 C C . THR A 1 84 ? -9.608 -6.422 6.634 1.00 83.56 84 THR A C 1
ATOM 640 O O . THR A 1 84 ? -9.965 -6.824 7.739 1.00 83.56 84 THR A O 1
ATOM 643 N N . TRP A 1 85 ? -8.801 -5.365 6.502 1.00 82.69 85 TRP A N 1
ATOM 644 C CA . TRP A 1 85 ? -8.171 -4.712 7.649 1.00 82.69 85 TRP A CA 1
ATOM 645 C C . TRP A 1 85 ? -9.151 -3.783 8.378 1.00 82.69 85 TRP A C 1
ATOM 647 O O . TRP A 1 85 ? -9.974 -3.116 7.751 1.00 82.69 85 TRP A O 1
ATOM 657 N N . GLU A 1 86 ? -9.016 -3.676 9.704 1.00 81.81 86 GLU A N 1
ATOM 658 C CA . GLU A 1 86 ? -9.923 -2.928 10.599 1.00 81.81 86 GLU A CA 1
ATOM 659 C C . GLU A 1 86 ? -10.175 -1.471 10.160 1.00 81.81 86 GLU A C 1
ATOM 661 O O . GLU A 1 86 ? -11.280 -0.938 10.285 1.00 81.81 86 GLU A O 1
ATOM 666 N N . HIS A 1 87 ? -9.160 -0.835 9.576 1.00 80.88 87 HIS A N 1
ATOM 667 C CA . HIS A 1 87 ? -9.194 0.566 9.155 1.00 80.88 87 HIS A CA 1
ATOM 668 C C . HIS A 1 87 ? -9.567 0.774 7.681 1.00 80.88 87 HIS A C 1
ATOM 670 O O . HIS A 1 87 ? -9.564 1.910 7.192 1.00 80.88 87 HIS A O 1
ATOM 676 N N . TYR A 1 88 ? -9.905 -0.289 6.951 1.00 84.38 88 TYR A N 1
ATOM 677 C CA . TYR A 1 88 ? -10.379 -0.167 5.579 1.00 84.38 88 TYR A CA 1
ATOM 678 C C . TYR A 1 88 ? -11.762 0.475 5.514 1.00 84.38 88 TYR A C 1
ATOM 680 O O . TYR A 1 88 ? -12.668 0.165 6.292 1.00 84.38 88 TYR A O 1
ATOM 688 N N . LYS A 1 89 ? -11.955 1.370 4.541 1.00 85.19 89 LYS A N 1
ATOM 689 C CA . LYS A 1 89 ? -13.269 1.950 4.252 1.00 85.19 89 LYS A CA 1
ATOM 690 C C . LYS A 1 89 ? -13.668 1.683 2.813 1.00 85.19 89 LYS A C 1
ATOM 692 O O . LYS A 1 89 ? -12.977 2.053 1.863 1.00 85.19 89 LYS A O 1
ATOM 697 N N . VAL A 1 90 ? -14.860 1.112 2.646 1.00 82.06 90 VAL A N 1
ATOM 698 C CA . VAL A 1 90 ? -15.552 1.127 1.359 1.00 82.06 90 VAL A CA 1
ATOM 699 C C . VAL A 1 90 ? -15.921 2.575 1.071 1.00 82.06 90 VAL A C 1
ATOM 701 O O . VAL A 1 90 ? -16.685 3.198 1.809 1.00 82.06 90 VAL A O 1
ATOM 704 N N . ARG A 1 91 ? -15.388 3.124 -0.018 1.00 69.31 91 ARG A N 1
ATOM 705 C CA . ARG A 1 91 ? -15.833 4.420 -0.517 1.00 69.31 91 ARG A CA 1
ATOM 706 C C . ARG A 1 91 ? -17.227 4.207 -1.111 1.00 69.31 91 ARG A C 1
ATOM 708 O O . ARG A 1 91 ? -17.351 3.842 -2.276 1.00 69.31 91 ARG A O 1
ATOM 715 N N . ARG A 1 92 ? -18.291 4.399 -0.320 1.00 56.78 92 ARG A N 1
ATOM 716 C CA . ARG A 1 92 ? -19.575 4.773 -0.926 1.00 56.78 92 ARG A CA 1
ATOM 717 C C . ARG A 1 92 ? -19.291 6.073 -1.662 1.00 56.78 92 ARG A C 1
ATOM 719 O O . ARG A 1 92 ? -18.754 6.999 -1.057 1.00 56.78 92 ARG A 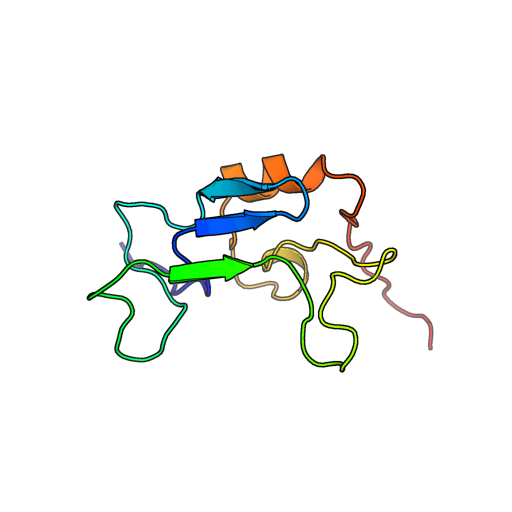O 1
ATOM 726 N N . MET A 1 93 ? -19.585 6.133 -2.958 1.00 46.41 93 MET A N 1
ATOM 727 C CA . MET A 1 93 ? -19.729 7.427 -3.613 1.00 46.41 93 MET A CA 1
ATOM 728 C C . MET A 1 93 ? -20.814 8.178 -2.842 1.00 46.41 93 MET A C 1
ATOM 730 O O . MET A 1 93 ? -21.999 7.920 -3.026 1.00 46.41 93 MET A O 1
ATOM 734 N N . LEU A 1 94 ? -20.404 9.061 -1.934 1.00 43.28 94 LEU A N 1
ATOM 735 C CA . LEU A 1 94 ? -21.230 10.177 -1.521 1.00 43.28 94 LEU A CA 1
ATOM 736 C C . LEU A 1 94 ? -21.266 11.098 -2.739 1.00 43.28 94 LEU A C 1
ATOM 738 O O . LEU A 1 94 ? -20.440 11.994 -2.890 1.00 43.28 94 LEU A O 1
ATOM 742 N N . TYR A 1 95 ? -22.168 10.808 -3.674 1.00 43.47 95 TYR A N 1
ATOM 743 C CA . TYR A 1 95 ? -22.740 11.893 -4.444 1.00 43.47 95 TYR A CA 1
ATOM 744 C C . TYR A 1 95 ? -23.615 12.667 -3.456 1.00 43.47 95 TYR A C 1
ATOM 746 O O . TYR A 1 95 ? -24.580 12.108 -2.946 1.00 43.47 95 TYR A O 1
ATOM 754 N N . LEU A 1 96 ? -23.236 13.924 -3.204 1.00 44.84 96 LEU A N 1
ATOM 755 C CA . LEU A 1 96 ? -24.004 14.958 -2.501 1.00 44.84 96 LEU A CA 1
ATOM 756 C C . LEU A 1 96 ? -24.193 14.760 -0.986 1.00 44.84 96 LEU A C 1
ATOM 758 O O . LEU A 1 96 ? -25.206 14.243 -0.537 1.00 44.84 96 LEU A O 1
ATOM 762 N N . GLU A 1 97 ? -23.276 15.327 -0.204 1.00 39.59 97 GLU A N 1
ATOM 763 C CA . GLU A 1 97 ? -23.671 16.213 0.900 1.00 39.59 97 GLU A CA 1
ATOM 764 C C . GLU A 1 97 ? -23.024 17.572 0.578 1.00 39.59 97 GLU A C 1
ATOM 766 O O . GLU A 1 97 ? -21.802 17.684 0.612 1.00 39.59 97 GLU A O 1
ATOM 771 N N . MET A 1 98 ? -23.882 18.489 0.107 1.00 41.28 98 MET A N 1
ATOM 772 C CA . MET A 1 98 ? -23.755 19.946 -0.121 1.00 41.28 98 MET A CA 1
ATOM 773 C C . MET A 1 98 ? -22.359 20.568 -0.274 1.00 41.28 98 MET A C 1
ATOM 775 O O . MET A 1 98 ? -21.649 20.735 0.740 1.00 41.28 98 MET A O 1
#